Protein AF-A0A1S8XPX6-F1 (afdb_monomer)

Structure (mmCIF, N/CA/C/O backbone):
data_AF-A0A1S8XPX6-F1
#
_entry.id   AF-A0A1S8XPX6-F1
#
loop_
_atom_site.group_PDB
_atom_site.id
_atom_site.type_symbol
_atom_site.label_atom_id
_atom_site.label_alt_id
_atom_site.label_comp_id
_atom_site.label_asym_id
_atom_site.label_entity_id
_atom_site.label_seq_id
_atom_site.pdbx_PDB_ins_code
_atom_site.Cartn_x
_atom_site.Cartn_y
_atom_site.Cartn_z
_atom_site.occupancy
_atom_site.B_iso_or_equiv
_atom_site.auth_seq_id
_atom_site.auth_comp_id
_atom_site.auth_asym_id
_atom_site.auth_atom_id
_atom_site.pdbx_PDB_model_num
ATOM 1 N N . PRO A 1 1 ? 5.912 -12.868 -14.479 1.00 50.88 1 PRO A N 1
ATOM 2 C CA . PRO A 1 1 ? 5.617 -13.773 -15.616 1.00 50.88 1 PRO A CA 1
ATOM 3 C C . PRO A 1 1 ? 5.781 -12.995 -16.921 1.00 50.88 1 PRO A C 1
ATOM 5 O O . PRO A 1 1 ? 5.634 -11.776 -16.862 1.00 50.88 1 PRO A O 1
ATOM 8 N N . PRO A 1 2 ? 6.122 -13.641 -18.044 1.00 55.56 2 PRO A N 1
ATOM 9 C CA . PRO A 1 2 ? 6.268 -12.951 -19.326 1.00 55.56 2 PRO A CA 1
ATOM 10 C C . PRO A 1 2 ? 4.969 -12.281 -19.822 1.00 55.56 2 PRO A C 1
ATOM 12 O O . PRO A 1 2 ? 5.0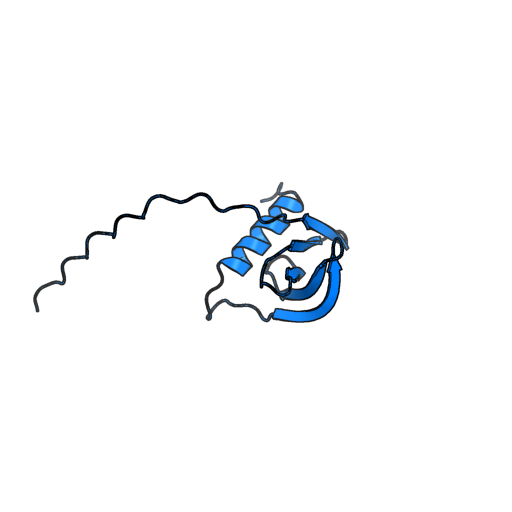78 -11.340 -20.596 1.00 55.56 2 PRO A O 1
ATOM 15 N N . ASP A 1 3 ? 3.803 -12.657 -19.271 1.00 66.44 3 ASP A N 1
ATOM 16 C CA . ASP A 1 3 ? 2.480 -12.117 -19.642 1.00 66.44 3 ASP A CA 1
ATOM 17 C C . ASP A 1 3 ? 1.711 -11.452 -18.481 1.00 66.44 3 ASP A C 1
ATOM 19 O O . ASP A 1 3 ? 0.500 -11.281 -18.564 1.00 66.44 3 ASP A O 1
ATOM 23 N N . ALA A 1 4 ? 2.373 -11.128 -17.364 1.00 75.50 4 ALA A N 1
ATOM 24 C CA . ALA A 1 4 ? 1.674 -10.483 -16.247 1.00 75.50 4 ALA A CA 1
ATOM 25 C C . ALA A 1 4 ? 1.320 -9.039 -16.602 1.00 75.50 4 ALA A C 1
ATOM 27 O O . ALA A 1 4 ? 2.206 -8.272 -16.995 1.00 75.50 4 ALA A O 1
ATOM 28 N N . ASP A 1 5 ? 0.048 -8.684 -16.434 1.00 88.25 5 ASP A N 1
ATOM 29 C CA . ASP A 1 5 ? -0.401 -7.314 -16.624 1.00 88.25 5 ASP A CA 1
ATOM 30 C C . ASP A 1 5 ? 0.088 -6.395 -15.487 1.00 88.25 5 ASP A C 1
ATOM 32 O O . ASP A 1 5 ? 0.678 -6.819 -14.486 1.00 88.25 5 ASP A O 1
ATOM 36 N N . ASP A 1 6 ? -0.112 -5.092 -15.660 1.00 90.19 6 ASP A N 1
ATOM 37 C CA . ASP A 1 6 ? 0.365 -4.095 -14.705 1.00 90.19 6 ASP A CA 1
ATOM 38 C C . ASP A 1 6 ?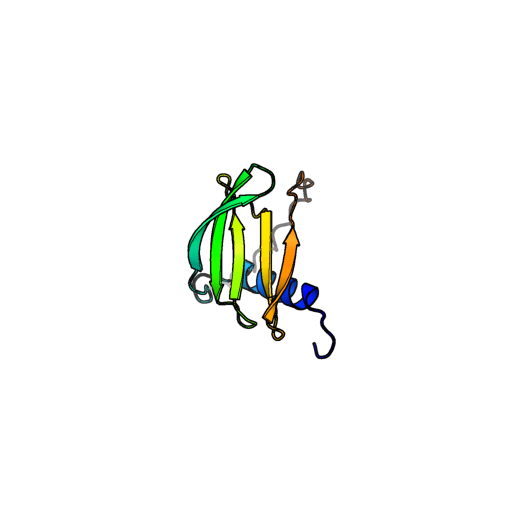 -0.301 -4.226 -13.316 1.00 90.19 6 ASP A C 1
ATOM 40 O O . ASP A 1 6 ? 0.309 -3.862 -12.304 1.00 90.19 6 ASP A O 1
ATOM 44 N N . VAL A 1 7 ? -1.518 -4.782 -13.236 1.00 91.38 7 VAL A N 1
ATOM 45 C CA . VAL A 1 7 ? -2.226 -5.021 -11.968 1.00 91.38 7 VAL A CA 1
ATOM 46 C C . VAL A 1 7 ? -1.637 -6.231 -11.248 1.00 91.38 7 VAL A C 1
ATOM 48 O O . VAL A 1 7 ? -1.389 -6.155 -10.043 1.00 91.38 7 VAL A O 1
ATOM 51 N N . ASP A 1 8 ? -1.324 -7.309 -11.966 1.00 91.56 8 ASP A N 1
ATOM 52 C CA . ASP A 1 8 ? -0.608 -8.463 -11.417 1.00 91.56 8 ASP A CA 1
ATOM 53 C C . ASP A 1 8 ? 0.745 -8.047 -10.833 1.00 91.56 8 ASP A C 1
ATOM 55 O O . ASP A 1 8 ? 1.130 -8.461 -9.735 1.00 91.56 8 ASP A O 1
ATOM 59 N N . LEU A 1 9 ? 1.476 -7.185 -11.546 1.00 91.31 9 LEU A N 1
ATOM 60 C CA . LEU A 1 9 ? 2.749 -6.649 -11.069 1.00 91.31 9 LEU A CA 1
ATOM 61 C C . LEU A 1 9 ? 2.575 -5.802 -9.804 1.00 91.31 9 LEU A C 1
ATOM 63 O O . LEU A 1 9 ? 3.378 -5.939 -8.874 1.00 91.31 9 LEU A O 1
ATOM 67 N N . LEU A 1 10 ? 1.528 -4.973 -9.745 1.00 94.00 10 LEU A N 1
ATOM 68 C CA . LEU A 1 10 ? 1.169 -4.209 -8.550 1.00 94.00 10 LEU A CA 1
ATOM 69 C C . LEU A 1 10 ? 0.867 -5.131 -7.366 1.00 94.00 10 LEU A C 1
ATOM 71 O O . LEU A 1 10 ? 1.400 -4.911 -6.277 1.00 94.00 10 LEU A O 1
ATOM 75 N N . LEU A 1 11 ? 0.061 -6.174 -7.569 1.00 93.56 11 LEU A N 1
ATOM 76 C CA . LEU A 1 11 ? -0.325 -7.110 -6.513 1.00 93.56 11 LEU A CA 1
ATOM 77 C C . LEU A 1 11 ? 0.880 -7.877 -5.973 1.00 93.56 11 LEU A C 1
ATOM 79 O O . LEU A 1 11 ? 1.073 -7.939 -4.760 1.00 93.56 11 LEU A O 1
ATOM 83 N N . VAL A 1 12 ? 1.731 -8.405 -6.854 1.00 92.50 12 VAL A N 1
ATOM 84 C CA . VAL A 1 12 ? 2.955 -9.111 -6.447 1.00 92.50 12 VAL A CA 1
ATOM 85 C C . VAL A 1 12 ? 3.876 -8.189 -5.648 1.00 92.50 12 VAL A C 1
ATOM 87 O O . VAL A 1 12 ? 4.372 -8.587 -4.594 1.00 92.50 12 VAL A O 1
ATOM 90 N N . ALA A 1 13 ? 4.082 -6.950 -6.107 1.00 92.50 13 ALA A N 1
ATOM 91 C CA . ALA A 1 13 ? 4.910 -5.981 -5.394 1.00 92.50 13 ALA A CA 1
ATOM 92 C C . ALA A 1 13 ? 4.336 -5.652 -4.006 1.00 92.50 13 ALA A C 1
ATOM 94 O O . ALA A 1 13 ? 5.067 -5.682 -3.015 1.00 92.50 13 ALA A O 1
ATOM 95 N N . ALA A 1 14 ? 3.029 -5.393 -3.920 1.00 93.19 14 ALA A N 1
ATOM 96 C CA . ALA A 1 14 ? 2.359 -5.068 -2.666 1.00 93.19 14 ALA A CA 1
ATOM 97 C C . ALA A 1 14 ? 2.403 -6.229 -1.661 1.00 93.19 14 ALA A C 1
ATOM 99 O O . ALA A 1 14 ? 2.709 -6.017 -0.487 1.00 93.19 14 ALA A O 1
ATOM 100 N N . LEU A 1 15 ? 2.158 -7.460 -2.117 1.00 93.44 15 LEU A N 1
ATOM 101 C CA . LEU A 1 15 ? 2.216 -8.651 -1.268 1.00 93.44 15 LEU A CA 1
ATOM 102 C C . LEU A 1 15 ? 3.637 -8.931 -0.770 1.00 93.44 15 LEU A C 1
ATOM 104 O O . LEU A 1 15 ? 3.807 -9.273 0.397 1.00 93.44 15 LEU A O 1
ATOM 108 N N . HIS A 1 16 ? 4.663 -8.737 -1.604 1.00 90.44 16 HIS A N 1
ATOM 109 C CA . HIS A 1 16 ? 6.058 -8.857 -1.168 1.00 90.44 16 HIS A CA 1
ATOM 110 C C . HIS A 1 16 ? 6.422 -7.822 -0.098 1.00 90.44 16 HIS A C 1
ATOM 112 O O . HIS A 1 16 ? 7.047 -8.177 0.899 1.00 90.44 16 HIS A O 1
ATOM 118 N N . VAL A 1 17 ? 6.004 -6.563 -0.271 1.00 90.69 17 VAL A N 1
ATOM 119 C CA . VAL A 1 17 ? 6.209 -5.517 0.743 1.00 90.69 17 VAL A CA 1
ATOM 120 C C . VAL A 1 17 ? 5.487 -5.874 2.046 1.00 90.69 17 VAL A C 1
ATOM 122 O O . VAL A 1 17 ? 6.083 -5.777 3.115 1.00 90.69 17 VAL A O 1
ATOM 125 N N . GLY A 1 18 ? 4.237 -6.343 1.974 1.00 88.50 18 GLY A N 1
ATOM 126 C CA . GLY A 1 18 ? 3.452 -6.733 3.151 1.00 88.50 18 GLY A CA 1
ATOM 127 C C . GLY A 1 18 ? 3.956 -7.990 3.870 1.00 88.50 18 GLY A C 1
ATOM 128 O O . GLY A 1 18 ? 3.744 -8.132 5.071 1.00 88.50 18 GLY A O 1
ATOM 129 N N . ALA A 1 19 ? 4.642 -8.890 3.161 1.00 90.06 19 ALA A N 1
ATOM 130 C CA . ALA A 1 19 ? 5.242 -10.099 3.728 1.00 90.06 19 ALA A CA 1
ATOM 131 C C . ALA A 1 19 ? 6.661 -9.877 4.285 1.00 90.06 19 ALA A C 1
ATOM 133 O O . ALA A 1 19 ? 7.267 -10.812 4.817 1.00 90.06 19 ALA A O 1
ATOM 134 N N . ALA A 1 20 ? 7.218 -8.670 4.149 1.00 85.81 20 ALA A N 1
ATOM 135 C CA . ALA A 1 20 ? 8.576 -8.386 4.575 1.00 85.81 20 ALA A CA 1
ATOM 136 C C . ALA A 1 20 ? 8.730 -8.518 6.101 1.00 85.81 20 ALA A C 1
ATOM 138 O O . ALA A 1 20 ? 7.987 -7.945 6.891 1.00 85.81 20 ALA A O 1
ATOM 139 N N . THR A 1 21 ? 9.761 -9.250 6.515 1.00 85.00 21 THR A N 1
ATOM 140 C CA . THR A 1 21 ? 10.255 -9.266 7.900 1.00 85.00 21 THR A CA 1
ATOM 141 C C . THR A 1 21 ? 11.214 -8.102 8.146 1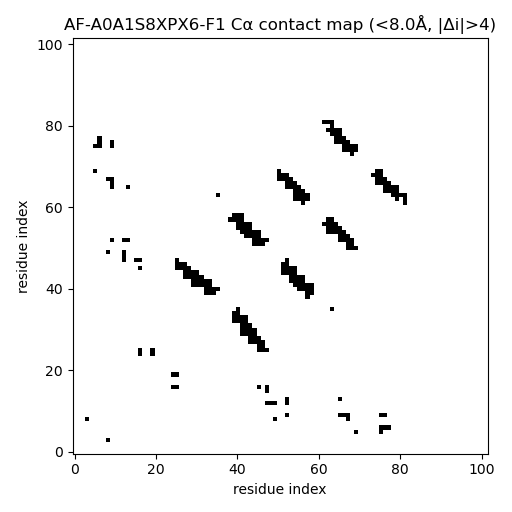.00 85.00 21 THR A C 1
ATOM 143 O O . THR A 1 21 ? 11.706 -7.505 7.191 1.00 85.00 21 THR A O 1
ATO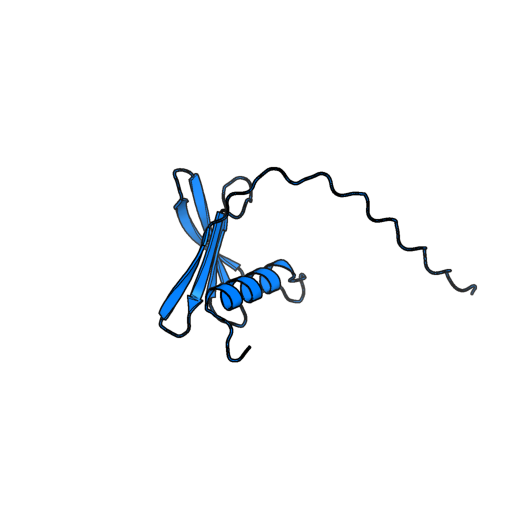M 146 N N . GLU A 1 22 ? 11.592 -7.844 9.401 1.00 81.62 22 GLU A N 1
ATOM 147 C CA . GLU A 1 22 ? 12.593 -6.820 9.761 1.00 81.62 22 GLU A CA 1
ATOM 148 C C . GLU A 1 22 ? 13.900 -6.920 8.954 1.00 81.62 22 GLU A C 1
ATOM 150 O O . GLU A 1 22 ? 14.500 -5.906 8.615 1.00 81.62 22 GLU A O 1
ATOM 155 N N . ARG A 1 23 ? 14.332 -8.137 8.592 1.00 80.81 23 ARG A N 1
ATOM 156 C CA . ARG A 1 23 ? 15.579 -8.368 7.834 1.00 80.81 23 ARG A CA 1
ATOM 157 C C . ARG A 1 23 ? 15.462 -8.033 6.349 1.00 80.81 23 ARG A C 1
ATOM 159 O O . ARG A 1 23 ? 16.471 -7.853 5.679 1.00 80.81 23 ARG A O 1
ATOM 166 N N . THR A 1 24 ? 14.241 -8.028 5.831 1.00 82.06 24 THR A N 1
ATOM 167 C CA . THR A 1 24 ? 13.923 -7.858 4.405 1.00 82.06 24 THR A CA 1
ATOM 168 C C . THR A 1 24 ? 13.157 -6.569 4.136 1.00 82.06 24 THR A C 1
ATOM 170 O O . THR A 1 24 ? 12.876 -6.258 2.980 1.00 82.06 24 THR A O 1
ATOM 173 N N . ALA A 1 25 ? 12.791 -5.846 5.196 1.00 82.69 25 ALA A N 1
ATOM 174 C CA . ALA A 1 25 ? 12.060 -4.602 5.115 1.00 82.69 25 ALA A CA 1
ATOM 175 C C . ALA A 1 25 ? 12.877 -3.599 4.304 1.00 82.69 25 ALA A C 1
ATOM 177 O O . ALA A 1 25 ? 14.049 -3.331 4.581 1.00 82.69 25 ALA A O 1
ATOM 178 N N . ARG A 1 26 ? 12.244 -3.073 3.262 1.00 83.81 26 ARG A N 1
ATOM 179 C CA . ARG A 1 26 ? 12.811 -2.003 2.454 1.00 83.81 26 ARG A CA 1
ATOM 180 C C . ARG A 1 26 ? 12.482 -0.663 3.113 1.00 83.81 26 ARG A C 1
ATOM 182 O O . ARG A 1 26 ? 11.456 -0.567 3.791 1.00 83.81 26 ARG A O 1
ATOM 189 N N . PRO A 1 27 ? 13.335 0.360 2.945 1.00 86.62 27 PRO A N 1
ATOM 190 C CA . PRO A 1 27 ? 13.039 1.694 3.442 1.00 86.62 27 PRO A CA 1
ATOM 191 C C . PRO A 1 27 ? 11.674 2.175 2.945 1.00 86.62 27 PRO A C 1
ATOM 193 O O . PRO A 1 27 ? 11.316 1.979 1.783 1.00 86.62 27 PRO A O 1
ATOM 196 N N . ALA A 1 28 ? 10.931 2.814 3.842 1.00 91.94 28 ALA A N 1
ATOM 197 C CA . ALA A 1 28 ? 9.665 3.456 3.542 1.00 91.94 28 ALA A CA 1
ATOM 198 C C . ALA A 1 28 ? 9.770 4.936 3.911 1.00 91.94 28 ALA A C 1
ATOM 200 O O . ALA A 1 28 ? 10.204 5.275 5.013 1.00 91.94 28 ALA A O 1
ATOM 201 N N . THR A 1 29 ? 9.371 5.818 2.998 1.00 95.38 29 THR A N 1
ATOM 202 C CA . THR A 1 29 ? 9.455 7.268 3.187 1.00 95.38 29 THR A CA 1
ATOM 203 C C . THR A 1 29 ? 8.080 7.889 3.038 1.00 95.38 29 THR A C 1
ATOM 205 O O . THR A 1 29 ? 7.416 7.729 2.016 1.00 95.38 29 THR A O 1
ATOM 208 N N . ARG A 1 30 ? 7.643 8.647 4.045 1.00 96.75 30 ARG A N 1
ATOM 209 C CA . ARG A 1 30 ? 6.449 9.487 3.917 1.00 96.75 30 ARG A CA 1
ATOM 210 C C . ARG A 1 30 ? 6.766 10.659 2.991 1.00 96.75 30 ARG A C 1
ATOM 212 O O . ARG A 1 30 ? 7.587 11.503 3.333 1.00 96.75 30 ARG A O 1
ATOM 219 N N . ILE A 1 31 ? 6.081 10.735 1.854 1.00 96.62 31 ILE A N 1
ATOM 220 C CA . ILE A 1 31 ? 6.290 11.793 0.859 1.00 96.62 31 ILE A CA 1
ATOM 221 C C . ILE A 1 31 ? 5.461 13.029 1.189 1.00 96.62 31 ILE A C 1
ATOM 223 O O . ILE A 1 31 ? 5.969 14.147 1.166 1.00 96.62 31 ILE A O 1
ATOM 227 N N . ARG A 1 32 ? 4.164 12.847 1.459 1.00 98.06 32 ARG A N 1
ATOM 228 C CA . ARG A 1 32 ? 3.225 13.959 1.665 1.00 98.06 32 ARG A CA 1
ATOM 229 C C . ARG A 1 32 ? 1.944 13.514 2.359 1.00 98.06 32 ARG A C 1
ATOM 231 O O . ARG A 1 32 ? 1.633 12.327 2.391 1.00 98.06 32 ARG A O 1
ATOM 238 N N . GLY A 1 33 ? 1.187 14.495 2.846 1.00 98.19 33 GLY A N 1
ATOM 239 C CA . GLY A 1 33 ? -0.239 14.321 3.121 1.00 98.19 33 GLY A CA 1
ATOM 240 C C . GLY A 1 33 ? -1.071 14.486 1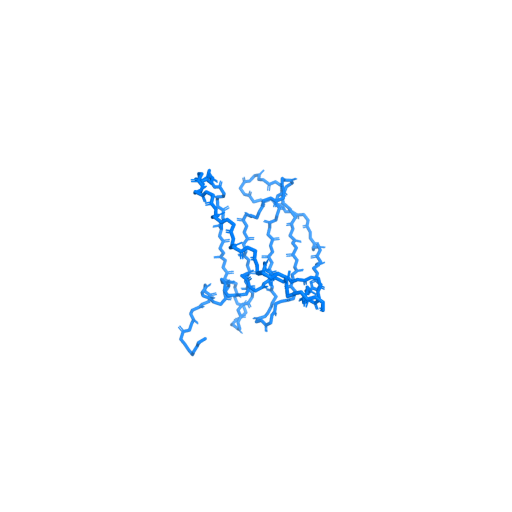.844 1.00 98.19 33 GLY A C 1
ATOM 241 O O . GLY A 1 33 ? -0.648 15.156 0.896 1.00 98.19 33 GLY A O 1
ATOM 242 N N . ASP A 1 34 ? -2.248 13.871 1.823 1.00 97.75 34 ASP A N 1
ATOM 243 C CA . ASP A 1 34 ? -3.186 13.896 0.702 1.00 97.75 34 ASP A CA 1
ATOM 244 C C . ASP A 1 34 ? -4.651 13.788 1.166 1.00 97.75 34 ASP A C 1
ATOM 246 O O . ASP A 1 34 ? -4.938 13.554 2.347 1.00 97.75 34 ASP A O 1
ATOM 250 N N . ARG A 1 35 ? -5.592 13.942 0.226 1.00 97.31 35 ARG A N 1
ATOM 251 C CA . ARG A 1 35 ? -7.014 13.630 0.427 1.00 97.31 35 ARG A CA 1
ATOM 252 C C . ARG A 1 35 ? -7.501 12.639 -0.626 1.00 97.31 35 ARG A C 1
ATOM 254 O O . ARG A 1 35 ? -7.407 12.909 -1.816 1.00 97.31 35 ARG A O 1
ATOM 261 N N . LEU A 1 36 ? -8.094 11.532 -0.182 1.00 95.62 36 LEU A N 1
ATOM 262 C CA . LEU A 1 36 ? -8.696 10.512 -1.042 1.00 95.62 36 LEU A CA 1
ATOM 263 C C . LEU A 1 36 ? -10.159 10.301 -0.641 1.00 95.62 36 LEU A C 1
ATOM 265 O O . LEU A 1 36 ? -10.419 9.867 0.478 1.00 95.62 36 LEU A O 1
ATOM 269 N N . ALA A 1 37 ? -11.105 10.620 -1.533 1.00 90.88 37 ALA A N 1
ATOM 270 C CA . ALA A 1 37 ? -12.549 10.571 -1.250 1.00 90.88 37 ALA A CA 1
ATOM 271 C C . ALA A 1 37 ? -12.905 11.234 0.102 1.00 90.88 37 ALA A C 1
ATOM 273 O O . ALA A 1 37 ? -13.473 10.611 0.996 1.00 90.88 37 ALA A O 1
ATOM 274 N N . ASP A 1 38 ? -12.449 12.480 0.280 1.00 92.81 38 ASP A N 1
ATOM 275 C CA . ASP A 1 38 ? -12.565 13.290 1.505 1.00 92.81 38 ASP A CA 1
ATOM 276 C C . ASP A 1 38 ? -11.884 12.761 2.773 1.00 92.81 38 ASP A C 1
ATOM 278 O O . ASP A 1 38 ? -11.934 13.396 3.833 1.00 92.81 38 ASP A O 1
ATOM 282 N N . ARG A 1 39 ? -11.149 11.655 2.668 1.00 94.94 39 ARG A N 1
ATOM 283 C CA . ARG A 1 39 ? -10.342 11.112 3.755 1.00 94.94 39 ARG A CA 1
ATOM 284 C C . ARG A 1 39 ? -8.926 11.672 3.706 1.00 94.94 39 ARG A C 1
ATOM 286 O O . ARG A 1 39 ? -8.254 11.574 2.686 1.00 94.94 39 ARG A O 1
ATOM 293 N N . ALA A 1 40 ? -8.457 12.212 4.829 1.00 97.94 40 ALA A N 1
ATOM 294 C CA . ALA A 1 40 ? -7.049 12.559 4.997 1.00 97.94 40 ALA A CA 1
ATOM 295 C C . ALA A 1 40 ? -6.197 11.284 5.060 1.00 97.94 40 ALA A C 1
ATOM 297 O O . ALA A 1 40 ? -6.503 10.374 5.839 1.00 97.94 40 ALA A O 1
ATOM 298 N N . VAL A 1 41 ? -5.141 11.239 4.256 1.00 98.44 41 VAL A N 1
ATOM 299 C CA . VAL A 1 41 ? -4.227 10.099 4.139 1.00 98.44 41 VAL A CA 1
ATOM 300 C C . VAL A 1 41 ? -2.789 10.589 4.023 1.00 98.44 41 VAL A C 1
ATOM 302 O O . VAL A 1 41 ? -2.541 11.707 3.575 1.00 98.44 41 VAL A O 1
ATOM 305 N N . ASP A 1 42 ? -1.849 9.741 4.408 1.00 98.38 42 ASP A N 1
ATOM 306 C CA . ASP A 1 42 ? -0.434 9.925 4.133 1.00 98.38 42 ASP A CA 1
ATOM 307 C C . ASP A 1 42 ? -0.016 9.041 2.965 1.00 98.38 42 ASP A C 1
ATOM 309 O O . ASP A 1 42 ? -0.410 7.877 2.875 1.00 98.38 42 ASP A O 1
ATOM 313 N N . VAL A 1 43 ? 0.794 9.610 2.075 1.00 98.19 43 VAL A N 1
ATOM 314 C CA . VAL A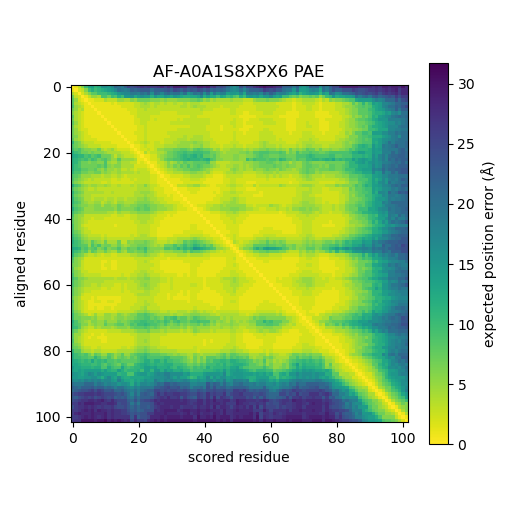 1 43 ? 1.393 8.895 0.951 1.00 98.19 43 VAL A CA 1
ATOM 315 C C . VAL A 1 43 ? 2.783 8.451 1.362 1.00 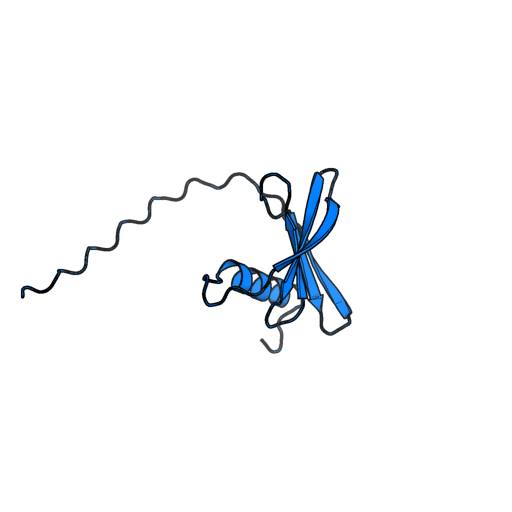98.19 43 VAL A C 1
ATOM 317 O O . VAL A 1 43 ? 3.666 9.279 1.609 1.00 98.19 43 VAL A O 1
ATOM 320 N N . ILE A 1 44 ? 2.963 7.141 1.435 1.00 97.19 44 ILE A N 1
ATOM 321 C CA . ILE A 1 44 ? 4.225 6.494 1.769 1.00 97.19 44 ILE A CA 1
ATOM 322 C C . ILE A 1 44 ? 4.758 5.823 0.515 1.00 97.19 44 ILE A C 1
ATOM 324 O O . ILE A 1 44 ? 4.020 5.139 -0.185 1.00 97.19 44 ILE A O 1
ATOM 328 N N . GLU A 1 45 ? 6.033 6.024 0.238 1.00 96.25 45 GLU A N 1
ATOM 329 C CA . GLU A 1 45 ? 6.745 5.370 -0.846 1.00 96.25 45 GLU A CA 1
ATOM 330 C C . GLU A 1 45 ? 7.659 4.287 -0.287 1.00 96.25 45 GLU A C 1
ATOM 332 O O . GLU A 1 45 ? 8.334 4.499 0.720 1.00 96.25 45 GLU A O 1
ATOM 337 N N . VAL A 1 46 ? 7.638 3.122 -0.926 1.00 94.00 46 VAL A N 1
ATOM 338 C CA . VAL A 1 46 ? 8.431 1.951 -0.565 1.00 94.00 46 VAL A CA 1
ATOM 339 C C . VAL A 1 46 ? 9.166 1.472 -1.807 1.00 94.00 46 VAL A C 1
ATOM 341 O O . VAL A 1 46 ? 8.560 1.278 -2.868 1.00 94.00 46 VAL A O 1
ATOM 344 N N . ASP A 1 47 ? 10.467 1.241 -1.663 1.00 88.81 47 ASP A N 1
ATOM 345 C CA . ASP A 1 47 ? 11.263 0.612 -2.711 1.00 88.81 47 ASP A CA 1
ATOM 346 C C . ASP A 1 47 ? 10.854 -0.858 -2.849 1.00 88.81 47 ASP A C 1
ATOM 348 O O . ASP A 1 47 ? 11.172 -1.689 -1.996 1.00 88.81 47 ASP A O 1
ATOM 352 N N . ALA A 1 48 ? 10.147 -1.197 -3.927 1.00 82.94 48 ALA A N 1
ATOM 353 C CA . ALA A 1 48 ? 9.827 -2.574 -4.274 1.00 82.94 48 ALA A CA 1
ATOM 354 C C . ALA A 1 48 ? 10.802 -3.094 -5.342 1.00 82.94 48 ALA A C 1
ATOM 356 O O . ALA A 1 48 ? 11.339 -2.349 -6.159 1.00 82.94 48 ALA A O 1
ATOM 357 N N . GLU A 1 49 ? 11.012 -4.41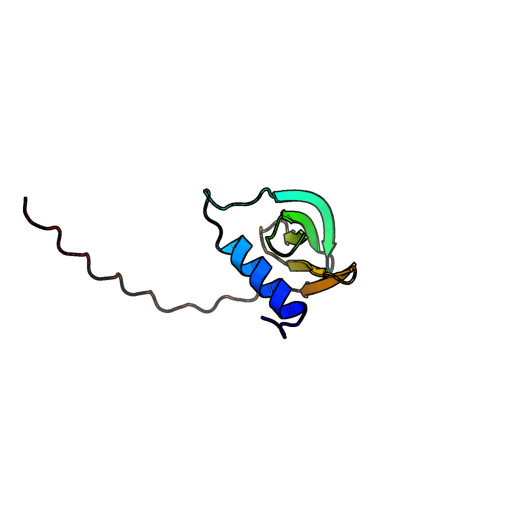2 -5.393 1.00 77.12 49 GLU A N 1
ATOM 358 C CA . GLU A 1 49 ? 11.932 -5.031 -6.367 1.00 77.12 49 GLU A CA 1
ATOM 359 C C . GLU A 1 49 ? 11.571 -4.723 -7.830 1.00 77.12 49 GLU A C 1
ATOM 361 O O . GLU A 1 49 ? 12.420 -4.790 -8.717 1.00 77.12 49 GLU A O 1
ATOM 366 N N . ARG A 1 50 ? 10.300 -4.396 -8.090 1.00 74.56 50 ARG A N 1
ATOM 367 C CA . ARG A 1 50 ? 9.752 -4.125 -9.426 1.00 74.56 50 ARG A CA 1
ATOM 368 C C . ARG A 1 50 ? 9.438 -2.649 -9.671 1.00 74.56 50 ARG A C 1
ATOM 370 O O . ARG A 1 50 ? 8.726 -2.345 -10.623 1.00 74.56 50 ARG A O 1
ATOM 377 N N . GLY A 1 51 ? 9.981 -1.753 -8.851 1.00 80.88 51 GLY A N 1
ATOM 378 C CA . GLY A 1 51 ? 9.812 -0.311 -8.982 1.00 80.88 51 GLY A CA 1
ATOM 379 C C . GLY A 1 51 ? 9.337 0.338 -7.691 1.00 80.88 51 GLY A C 1
ATOM 380 O O . GLY A 1 51 ? 9.403 -0.231 -6.608 1.00 80.88 51 GLY A O 1
ATOM 381 N N . THR A 1 52 ? 8.848 1.559 -7.816 1.00 90.50 52 THR A N 1
ATOM 382 C CA . THR A 1 52 ? 8.429 2.366 -6.676 1.00 90.50 52 THR A CA 1
ATOM 383 C C . THR A 1 52 ? 6.954 2.120 -6.375 1.00 90.50 52 THR A C 1
ATOM 385 O O . THR A 1 52 ? 6.099 2.424 -7.214 1.00 90.50 52 THR A O 1
ATOM 388 N N . LEU A 1 53 ? 6.663 1.569 -5.192 1.00 95.00 53 LEU A N 1
ATOM 389 C CA . LEU A 1 53 ? 5.302 1.352 -4.702 1.00 95.00 53 LEU A CA 1
ATOM 390 C C . LEU A 1 53 ? 4.889 2.524 -3.811 1.00 95.00 53 LEU A C 1
ATOM 392 O O . LEU A 1 53 ? 5.626 2.912 -2.907 1.00 95.00 53 LEU A O 1
ATOM 396 N N . ARG A 1 54 ? 3.692 3.063 -4.031 1.00 97.06 54 ARG A N 1
ATOM 397 C CA . ARG A 1 54 ? 3.084 4.078 -3.173 1.00 97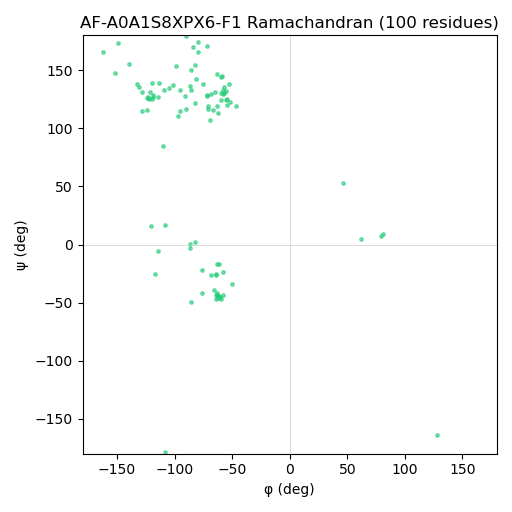.06 54 ARG A CA 1
ATOM 398 C C . ARG A 1 54 ? 1.854 3.537 -2.474 1.00 97.06 54 ARG A C 1
ATOM 400 O O . ARG A 1 54 ? 1.028 2.860 -3.081 1.00 97.06 54 ARG A O 1
ATOM 407 N N . CYS A 1 55 ? 1.728 3.893 -1.206 1.00 96.88 55 CYS A N 1
ATOM 408 C CA . CYS A 1 55 ? 0.664 3.478 -0.312 1.00 96.88 55 CYS A CA 1
ATOM 409 C C . CYS A 1 55 ? -0.029 4.722 0.249 1.00 96.88 55 CYS A C 1
ATOM 411 O O . CYS A 1 55 ? 0.633 5.575 0.840 1.00 96.88 55 CYS A O 1
ATOM 413 N N . TRP A 1 56 ? -1.353 4.804 0.117 1.00 98.12 56 TRP A N 1
ATOM 414 C CA . TRP A 1 56 ? -2.167 5.817 0.792 1.00 98.12 56 TRP A CA 1
ATOM 415 C C . TRP A 1 56 ? -2.747 5.187 2.047 1.00 98.12 56 TRP A C 1
ATOM 417 O O . TRP A 1 56 ? -3.605 4.303 1.960 1.00 98.12 56 TRP A O 1
ATOM 427 N N . ILE A 1 57 ? -2.275 5.634 3.206 1.00 97.00 57 ILE A N 1
ATOM 428 C CA . ILE A 1 57 ? -2.677 5.106 4.509 1.00 97.00 57 ILE A CA 1
ATOM 429 C C . ILE A 1 57 ? -3.417 6.200 5.265 1.00 97.00 57 ILE A C 1
ATOM 431 O O . ILE A 1 57 ? -2.940 7.327 5.385 1.00 97.00 57 ILE A O 1
ATOM 435 N N . ASP A 1 58 ? -4.616 5.891 5.743 1.00 96.69 58 ASP A N 1
ATOM 436 C CA . ASP A 1 58 ? -5.383 6.844 6.534 1.00 96.69 58 ASP A CA 1
ATOM 437 C C . ASP A 1 58 ? -4.923 6.909 7.995 1.00 96.69 58 ASP A C 1
ATOM 439 O O . ASP A 1 58 ? -4.105 6.123 8.466 1.00 96.69 58 ASP A O 1
ATOM 443 N N . ARG A 1 59 ? -5.500 7.848 8.751 1.00 94.62 59 ARG A N 1
ATOM 444 C CA . ARG A 1 59 ? -5.168 8.039 10.172 1.00 94.62 59 ARG A CA 1
ATOM 445 C C . ARG A 1 59 ? -5.512 6.852 11.076 1.00 94.62 59 ARG A C 1
ATOM 447 O O . ARG A 1 59 ? -5.022 6.807 12.197 1.00 94.62 59 ARG A O 1
ATOM 454 N N . SER A 1 60 ? -6.355 5.925 10.622 1.00 93.56 60 SER A N 1
ATOM 455 C CA . SER A 1 60 ? -6.631 4.673 11.336 1.00 93.56 60 SER A CA 1
ATOM 456 C C . SER A 1 60 ? -5.631 3.562 11.001 1.00 93.56 60 SER A C 1
ATOM 458 O O . SER A 1 60 ? -5.752 2.460 11.523 1.00 93.56 60 SER A O 1
ATOM 460 N N . GLY A 1 61 ? -4.643 3.841 10.145 1.00 92.94 61 GLY A N 1
ATOM 461 C CA . GLY A 1 61 ? -3.662 2.865 9.680 1.00 92.94 61 GLY A CA 1
ATOM 462 C C . GLY A 1 61 ? -4.178 1.978 8.547 1.00 92.94 61 GLY A C 1
ATOM 463 O O . GLY A 1 61 ? -3.507 1.019 8.176 1.00 92.94 61 GLY A O 1
ATOM 464 N N . LEU A 1 62 ? -5.352 2.275 7.978 1.00 93.94 62 LEU A N 1
ATOM 465 C CA . LEU A 1 62 ? -5.923 1.471 6.903 1.00 93.94 62 LEU A CA 1
ATOM 466 C C . LEU A 1 62 ? -5.389 1.918 5.545 1.00 93.94 62 LEU A C 1
ATOM 468 O O . LEU A 1 62 ? -5.415 3.102 5.202 1.00 93.94 62 LEU A O 1
ATOM 472 N N . LEU A 1 63 ? -4.975 0.937 4.746 1.00 95.38 63 LEU A N 1
ATOM 473 C CA . LEU A 1 63 ? -4.580 1.125 3.357 1.00 95.38 63 LEU A CA 1
ATOM 474 C C . LEU A 1 63 ? -5.818 1.406 2.491 1.00 95.38 63 LEU A C 1
ATOM 476 O O . LEU A 1 63 ? -6.808 0.673 2.543 1.00 95.38 63 LEU A O 1
ATOM 480 N N . ARG A 1 64 ? -5.766 2.485 1.708 1.00 96.94 64 ARG A N 1
ATOM 481 C CA . ARG A 1 64 ? -6.876 2.960 0.862 1.00 96.94 64 ARG A CA 1
ATOM 482 C C . ARG A 1 64 ? -6.561 2.948 -0.625 1.00 96.94 64 ARG A C 1
ATOM 484 O O . ARG A 1 64 ? -7.483 2.847 -1.425 1.00 96.94 64 ARG A O 1
ATOM 491 N N . ARG A 1 65 ? -5.284 3.041 -0.989 1.00 97.81 65 ARG A N 1
ATOM 492 C CA . ARG A 1 65 ? -4.815 2.939 -2.371 1.00 97.81 65 ARG A CA 1
ATOM 493 C C . ARG A 1 65 ? -3.398 2.394 -2.419 1.00 97.81 65 ARG A C 1
ATOM 495 O O . ARG A 1 65 ? -2.593 2.686 -1.530 1.00 97.81 65 ARG A O 1
ATOM 502 N N . LEU A 1 66 ? -3.116 1.656 -3.483 1.00 97.25 66 LEU A N 1
ATOM 503 C CA . LEU A 1 66 ? -1.781 1.294 -3.933 1.00 97.25 66 LEU A CA 1
ATOM 504 C C . LEU A 1 66 ? -1.557 1.839 -5.340 1.00 97.25 66 LEU A C 1
ATOM 506 O O . LEU A 1 66 ? -2.450 1.741 -6.181 1.00 97.25 66 LEU A O 1
ATOM 510 N N . GLU A 1 67 ? -0.363 2.360 -5.600 1.00 97.19 67 GLU A N 1
ATOM 511 C CA . GLU A 1 67 ? 0.093 2.679 -6.953 1.00 97.19 67 GLU A CA 1
ATOM 512 C C . GLU A 1 67 ? 1.486 2.100 -7.191 1.00 97.19 67 GLU A C 1
ATOM 514 O O . GLU A 1 67 ? 2.373 2.244 -6.351 1.00 97.19 67 GLU A O 1
ATOM 519 N N . LEU A 1 68 ? 1.696 1.475 -8.349 1.00 95.44 68 LEU A N 1
ATOM 520 C CA . LEU A 1 68 ? 3.005 1.004 -8.799 1.00 95.44 68 LEU A CA 1
ATOM 521 C C . LEU A 1 68 ? 3.361 1.716 -10.100 1.00 95.44 68 LEU A C 1
ATOM 523 O O . LEU A 1 68 ? 2.592 1.685 -11.063 1.00 95.44 68 LEU A O 1
ATOM 527 N N . ARG A 1 69 ? 4.546 2.332 -10.148 1.00 90.69 69 ARG A N 1
ATOM 528 C CA . ARG A 1 69 ? 5.055 2.918 -11.391 1.00 90.69 69 ARG A CA 1
ATOM 529 C C . ARG A 1 69 ? 5.460 1.811 -12.366 1.00 90.69 69 ARG A C 1
ATOM 531 O O . ARG A 1 69 ? 6.357 1.023 -12.071 1.00 90.69 69 ARG A O 1
ATOM 538 N N . THR A 1 70 ? 4.814 1.766 -13.527 1.00 83.75 70 THR A N 1
ATOM 539 C CA . THR A 1 70 ? 5.064 0.765 -14.571 1.00 83.75 70 THR A CA 1
ATOM 540 C C . THR A 1 70 ? 6.306 1.131 -15.387 1.00 83.75 70 THR A C 1
ATOM 542 O O . THR A 1 70 ? 6.795 2.267 -15.369 1.00 83.75 70 THR A O 1
ATOM 545 N N . ARG A 1 71 ? 6.813 0.173 -16.170 1.00 79.31 71 ARG A N 1
ATOM 546 C CA . ARG A 1 71 ? 7.960 0.397 -17.070 1.00 79.31 71 ARG A CA 1
ATOM 547 C C . ARG A 1 71 ? 7.670 1.408 -18.181 1.00 79.31 71 ARG A C 1
ATOM 549 O O . ARG A 1 71 ? 8.600 2.035 -18.675 1.00 79.31 71 ARG A O 1
ATOM 556 N N . LEU A 1 72 ? 6.401 1.577 -18.552 1.00 83.50 72 LEU A N 1
ATOM 557 C CA . LEU A 1 72 ? 5.957 2.533 -19.570 1.00 83.50 72 LEU A CA 1
ATOM 558 C C . LEU A 1 72 ? 5.805 3.959 -19.014 1.00 83.50 72 LEU A C 1
ATOM 560 O O . LEU A 1 72 ? 5.407 4.867 -19.737 1.00 83.50 72 LEU A O 1
ATOM 564 N N . GLY A 1 73 ? 6.117 4.171 -17.731 1.00 82.50 73 GLY A N 1
ATOM 565 C CA . GLY A 1 73 ? 6.004 5.471 -17.075 1.00 82.50 73 GLY A CA 1
ATOM 566 C C . GLY A 1 73 ? 4.580 5.838 -16.652 1.00 82.50 73 GLY A C 1
ATOM 567 O O . GLY A 1 73 ? 4.372 6.959 -16.190 1.00 82.50 73 GLY A O 1
ATOM 568 N N . THR A 1 74 ? 3.628 4.910 -16.772 1.00 88.50 74 THR A N 1
ATOM 569 C CA . THR A 1 74 ? 2.265 5.026 -16.236 1.00 88.50 74 THR A CA 1
ATOM 570 C C . THR A 1 74 ? 2.195 4.463 -14.811 1.00 88.50 74 THR A C 1
ATOM 572 O O . THR A 1 74 ? 3.200 4.004 -14.260 1.00 88.50 74 THR A O 1
ATOM 575 N N . TYR A 1 75 ? 1.015 4.513 -14.191 1.00 91.94 75 TYR A N 1
ATOM 576 C CA . TYR A 1 75 ? 0.771 3.916 -12.879 1.00 91.94 75 TYR A CA 1
ATOM 577 C C . TYR A 1 75 ? -0.313 2.849 -12.980 1.00 91.94 75 TYR A C 1
ATOM 579 O O . TYR A 1 75 ? -1.403 3.116 -13.485 1.00 91.94 75 TYR A O 1
ATOM 587 N N . ALA A 1 76 ? -0.015 1.660 -12.462 1.00 94.00 76 ALA A N 1
ATOM 588 C CA . ALA A 1 76 ? -1.047 0.729 -12.037 1.00 94.00 76 ALA A CA 1
ATOM 589 C C . ALA A 1 76 ? -1.622 1.246 -10.719 1.00 94.00 76 ALA A C 1
ATOM 591 O O . ALA A 1 76 ? -0.853 1.673 -9.857 1.00 94.00 76 ALA A O 1
ATOM 592 N N . GLN A 1 77 ? -2.941 1.196 -10.552 1.00 95.94 77 GLN A N 1
ATOM 593 C CA . GLN A 1 77 ? -3.614 1.673 -9.347 1.00 95.94 77 GLN A CA 1
ATOM 594 C C . GLN A 1 77 ? -4.617 0.636 -8.855 1.00 95.94 77 GLN A C 1
ATOM 596 O O . GLN A 1 77 ? -5.379 0.075 -9.640 1.00 95.94 77 GLN A O 1
ATOM 601 N N . LEU A 1 78 ? -4.648 0.435 -7.540 1.00 96.31 78 LEU A N 1
ATOM 602 C CA . LEU A 1 78 ? -5.667 -0.351 -6.860 1.00 96.31 78 LEU A CA 1
ATOM 603 C C . LEU A 1 78 ? -6.252 0.467 -5.712 1.00 96.31 78 LEU A C 1
ATOM 605 O O . LEU A 1 78 ? -5.556 0.776 -4.744 1.00 96.31 78 LEU A O 1
ATOM 609 N N . ASP A 1 79 ? -7.535 0.801 -5.817 1.00 96.56 79 ASP A N 1
ATOM 610 C CA . ASP A 1 79 ? -8.296 1.422 -4.737 1.00 96.56 79 ASP A CA 1
ATOM 611 C C . ASP A 1 79 ? -8.892 0.355 -3.817 1.00 96.56 79 ASP A C 1
ATOM 613 O O . ASP A 1 79 ? -9.433 -0.657 -4.265 1.00 96.56 79 ASP A O 1
ATOM 617 N N . LEU A 1 80 ? -8.795 0.591 -2.512 1.00 94.56 80 LEU A N 1
ATOM 618 C CA . LEU A 1 80 ? -9.213 -0.343 -1.478 1.00 94.56 80 LEU A CA 1
ATOM 619 C C . LEU A 1 80 ? -10.300 0.285 -0.610 1.00 94.56 80 LEU A C 1
ATOM 621 O O . LEU A 1 80 ? -10.118 1.326 0.030 1.00 94.56 80 LEU A O 1
ATOM 625 N N . ALA A 1 81 ? -11.424 -0.420 -0.520 1.00 91.94 81 ALA A N 1
ATOM 626 C CA . ALA A 1 81 ? -12.500 -0.133 0.413 1.00 91.94 81 ALA A CA 1
ATOM 627 C C . ALA A 1 81 ? -12.561 -1.238 1.484 1.00 91.94 81 ALA A C 1
ATOM 629 O O . ALA A 1 81 ? -13.317 -2.195 1.323 1.00 91.94 81 ALA A O 1
ATOM 630 N N . PRO A 1 82 ? -11.756 -1.138 2.567 1.00 85.81 82 PRO A N 1
ATOM 631 C CA . PRO A 1 82 ? -11.849 -2.029 3.716 1.00 85.81 82 PRO A CA 1
ATOM 632 C C . PRO A 1 82 ? -13.296 -2.212 4.183 1.00 85.81 82 PRO A C 1
ATOM 634 O O . PRO A 1 82 ? -13.956 -1.242 4.562 1.00 85.81 82 PRO A O 1
ATOM 637 N N . GLY A 1 83 ? -13.762 -3.457 4.144 1.00 87.19 83 GLY A N 1
ATOM 638 C CA . GLY A 1 83 ? -15.056 -3.882 4.663 1.00 87.19 83 GLY A CA 1
ATOM 639 C C . GLY A 1 83 ? -14.914 -4.713 5.942 1.00 87.19 83 GLY A C 1
ATOM 640 O O . GLY A 1 83 ? -13.799 -4.932 6.422 1.00 87.19 83 GLY A O 1
ATOM 641 N N . PRO A 1 84 ? -16.035 -5.193 6.502 1.00 85.06 84 PRO A N 1
ATOM 642 C CA . PRO A 1 84 ? -16.021 -6.115 7.631 1.00 85.06 84 PRO A CA 1
ATOM 643 C C . PRO A 1 84 ? -15.215 -7.375 7.296 1.00 85.06 84 PRO A C 1
ATOM 645 O O . PRO A 1 84 ? -15.438 -7.997 6.259 1.00 85.06 84 PRO A O 1
ATOM 648 N N . VAL A 1 85 ? -14.296 -7.762 8.181 1.00 81.88 85 VAL A N 1
ATOM 649 C CA . VAL A 1 85 ? -13.571 -9.033 8.062 1.00 81.88 85 VAL A CA 1
ATOM 650 C C . VAL A 1 85 ? -14.466 -10.138 8.633 1.00 81.88 85 VAL A C 1
ATOM 652 O O . VAL A 1 85 ? -14.860 -10.037 9.798 1.00 81.88 85 VAL A O 1
ATOM 655 N N . PRO A 1 86 ? -14.813 -11.181 7.858 1.00 83.50 86 PRO A N 1
ATOM 656 C CA . PRO A 1 86 ? -15.556 -12.319 8.385 1.00 83.50 86 PRO A CA 1
ATOM 657 C C . PRO A 1 86 ? -14.790 -12.983 9.530 1.00 83.50 86 PRO A C 1
ATOM 659 O O . PRO A 1 86 ? -13.563 -13.082 9.488 1.00 83.50 86 PRO A O 1
ATOM 662 N N . ALA A 1 87 ? -15.507 -13.484 10.536 1.00 87.06 87 ALA A N 1
ATOM 663 C CA . ALA A 1 87 ? -14.887 -14.312 11.561 1.00 87.06 87 ALA A CA 1
ATOM 664 C C . ALA A 1 87 ? -14.321 -15.581 10.902 1.00 87.06 87 ALA A C 1
ATOM 666 O O . ALA A 1 87 ? -15.074 -16.409 10.387 1.00 87.06 87 ALA A O 1
ATOM 667 N N . LEU A 1 88 ? -12.994 -15.716 10.888 1.00 84.38 88 LEU A N 1
ATOM 668 C CA . LEU A 1 88 ? -12.327 -16.922 10.404 1.00 84.38 88 LEU A CA 1
ATOM 669 C C . LEU A 1 88 ? -12.324 -17.982 11.516 1.00 84.38 88 LEU A C 1
ATOM 671 O O . LEU A 1 88 ? -12.148 -17.627 12.687 1.00 84.38 88 LEU A O 1
ATOM 675 N N . PRO A 1 89 ? -12.507 -19.274 11.188 1.00 85.81 89 PRO A N 1
ATOM 676 C CA . PRO A 1 89 ? -12.379 -20.334 12.177 1.00 85.81 89 PRO A CA 1
ATOM 677 C C . PRO A 1 89 ? -10.962 -20.317 12.776 1.00 85.81 89 PRO A C 1
ATOM 679 O O . PRO A 1 89 ? -9.998 -20.024 12.061 1.00 85.81 89 PRO A O 1
ATOM 682 N N . PRO A 1 90 ? -10.806 -20.623 14.075 1.00 82.62 90 PRO A N 1
ATOM 683 C CA . PRO A 1 90 ? -9.491 -20.662 14.696 1.00 82.62 90 PRO A CA 1
ATOM 684 C C . PRO A 1 90 ? -8.616 -21.703 13.991 1.00 82.62 90 PRO A C 1
ATOM 686 O O . PRO A 1 90 ? -9.021 -22.853 13.815 1.00 82.62 90 PRO A O 1
ATOM 689 N N . VAL A 1 91 ? -7.400 -21.311 13.607 1.00 80.88 91 VAL A N 1
ATOM 690 C CA . VAL A 1 91 ? -6.384 -22.269 13.161 1.00 80.88 91 VAL A CA 1
ATOM 691 C C . VAL A 1 91 ? -6.044 -23.183 14.335 1.00 80.88 91 VAL A C 1
ATOM 693 O O . VAL A 1 91 ? -5.613 -22.714 15.390 1.00 80.88 91 VAL A O 1
ATOM 696 N N . SER A 1 92 ? -6.279 -24.490 14.183 1.00 80.00 92 SER A N 1
ATOM 697 C CA . SER A 1 92 ? -5.903 -25.460 15.210 1.00 80.00 92 SER A CA 1
ATOM 698 C C . SER A 1 92 ? -4.394 -25.365 15.459 1.00 80.00 92 SER A C 1
ATOM 700 O O . SER A 1 92 ? -3.628 -25.327 14.491 1.00 80.00 92 SER A O 1
ATOM 702 N N . PRO A 1 93 ? -3.942 -25.307 16.723 1.00 73.62 93 PRO A N 1
ATOM 703 C CA . PRO A 1 93 ? -2.519 -25.273 17.012 1.00 73.62 93 PRO A CA 1
ATOM 704 C C . PRO A 1 93 ? -1.857 -26.517 16.414 1.00 73.62 93 PRO A C 1
ATOM 706 O O . PRO A 1 93 ? -2.327 -27.639 16.614 1.00 73.62 93 PRO A O 1
ATOM 709 N N . SER A 1 94 ? -0.773 -26.310 15.663 1.00 74.31 94 SER A N 1
ATOM 710 C CA . SER A 1 94 ? 0.057 -27.410 15.171 1.00 74.31 94 SER A CA 1
ATOM 711 C C . SER A 1 94 ? 0.515 -28.247 16.372 1.00 74.31 94 SER A C 1
ATOM 713 O O . SER A 1 94 ? 0.944 -27.653 17.371 1.00 74.31 94 SER A O 1
ATOM 715 N N . PRO A 1 95 ? 0.405 -29.590 16.335 1.00 72.19 95 PRO A N 1
ATOM 716 C CA . PRO A 1 95 ? 0.823 -30.423 17.451 1.00 72.19 95 PRO A CA 1
ATOM 717 C C . PRO A 1 95 ? 2.277 -30.098 17.793 1.00 72.19 95 PRO A C 1
ATOM 719 O O . PRO A 1 95 ? 3.155 -30.124 16.927 1.00 72.19 95 PRO A O 1
ATOM 722 N N . ALA A 1 96 ? 2.519 -29.745 19.057 1.00 70.75 96 ALA A N 1
ATOM 723 C CA . ALA A 1 96 ? 3.852 -29.437 19.543 1.00 70.75 96 ALA A CA 1
ATOM 724 C C . ALA A 1 96 ? 4.790 -30.592 19.173 1.00 70.75 96 ALA A C 1
ATOM 726 O O . ALA A 1 96 ? 4.539 -31.745 19.532 1.00 70.75 96 ALA A O 1
ATOM 727 N N . ARG A 1 97 ? 5.863 -30.290 18.431 1.00 73.56 97 ARG A N 1
ATOM 728 C CA . ARG A 1 97 ? 6.882 -31.286 18.092 1.00 73.56 97 ARG A CA 1
ATOM 729 C C . ARG A 1 97 ? 7.396 -31.886 19.408 1.00 73.56 97 ARG A C 1
ATOM 731 O O . ARG A 1 97 ? 7.835 -31.107 20.259 1.00 73.56 97 ARG A O 1
ATOM 738 N N . PRO A 1 98 ? 7.349 -33.218 19.604 1.00 73.88 98 PRO A N 1
ATOM 739 C CA . PRO A 1 98 ? 7.859 -33.835 20.818 1.00 73.88 98 PRO A CA 1
ATOM 740 C C . PRO A 1 98 ? 9.304 -33.398 21.031 1.00 73.88 98 PRO A C 1
ATOM 742 O O . PRO A 1 98 ? 10.164 -33.586 20.168 1.00 73.88 98 PRO A O 1
ATOM 745 N N . ARG A 1 99 ? 9.558 -32.747 22.164 1.00 68.69 99 ARG A N 1
ATOM 746 C CA . ARG A 1 99 ? 10.902 -32.351 22.564 1.00 68.69 99 ARG A CA 1
ATOM 747 C C . ARG A 1 99 ? 11.671 -33.641 22.846 1.00 68.69 99 ARG A C 1
ATOM 749 O O . ARG A 1 99 ? 11.274 -34.397 23.728 1.00 68.69 99 ARG A O 1
ATOM 756 N N . ALA A 1 100 ? 12.711 -33.915 22.059 1.00 73.00 100 ALA A N 1
ATOM 757 C CA . ALA A 1 100 ? 13.531 -35.107 22.240 1.00 73.00 100 ALA A CA 1
ATOM 758 C C . ALA A 1 100 ? 14.104 -35.137 23.675 1.00 73.00 100 ALA A C 1
ATOM 760 O O . ALA A 1 100 ? 14.534 -34.083 24.166 1.00 73.00 100 ALA A O 1
ATOM 761 N N . PRO A 1 101 ? 14.073 -36.292 24.365 1.00 70.69 101 PRO A N 1
ATOM 762 C CA . PRO A 1 101 ? 14.722 -36.440 25.662 1.00 70.69 101 PRO A CA 1
ATOM 763 C C . PRO A 1 101 ? 16.242 -36.257 25.520 1.00 70.69 101 PRO A C 1
ATOM 765 O O . PRO A 1 101 ? 16.806 -36.543 24.465 1.00 70.69 101 PRO A O 1
ATOM 768 N N . ARG A 1 102 ? 16.845 -35.697 26.577 1.00 64.88 102 ARG A N 1
ATOM 769 C CA . ARG A 1 102 ? 18.266 -35.331 26.686 1.00 64.88 102 ARG A CA 1
ATOM 770 C C . ARG A 1 102 ? 19.212 -36.506 26.485 1.00 64.88 102 ARG A C 1
ATOM 772 O O . ARG A 1 102 ? 18.875 -37.598 26.989 1.00 64.88 102 ARG A O 1
#

Foldseek 3Di:
DVPDDQQSVQVVQVVCQVPDDPVRHFDKDFDDWDADPNFIWTWIWGQTPQAIKIFTAGPVRDTAKIWGQHPVRDIDIDGDDDDDDDDDDDDDPDPPDPDDDD

Sequence (102 aa):
PPDADDVDLLLVAALHVGAATERTARPATRIRGDRLADRAVDVIEVDAERGTLRCWIDRSGLLRRLELRTRLGTYAQLDLAPGPVPALPPVSPSPARPRAPR

Secondary structure (DSSP, 8-state):
-TT--HHHHHHHHHHHHHT--TTTPPPEEEEEEEEETTEEEEEEEEEETTEEEEEEEETTS-EEEEEEE-TTS-EEEEE----PPP-PPPPPPPPPPP----

Radius of gyration: 18.12 Å; Cα contacts (8 Å, |Δi|>4): 147; chains: 1; bounding box: 34×51×46 Å

Nearest PDB structures (foldseek):
  7zgn-assembly1_A  TM=6.597E-01  e=8.436E-01  Phocaeicola massiliensis B84634 = Timone 84634 = DSM 17679 = JCM 13223
  6fhm-assembly1_B  TM=5.179E-01  e=5.095E-01  Escherichia coli K-12
  7zgn-assembly1_B  TM=6.665E-01  e=3.062E+00  Phocaeicola massiliensis B84634 = Timone 84634 = DSM 17679 = JCM 13223
  6mj8-assembly1_B  TM=4.495E-01  e=2.895E+00  Nakaseomyces glabratus
  2ol6-assembly1_O  TM=5.012E-01  e=4.286E+00  Borreliella burgdorferi

Solvent-accessible surface area (backbone atoms only — not comparable to full-atom values): 6402 Å² total; per-residue (Å²): 113,102,80,60,50,62,62,56,51,37,51,52,44,51,52,54,62,72,66,44,47,89,93,63,55,58,70,70,44,79,77,46,78,49,74,57,96,91,37,62,25,38,34,32,38,33,68,37,100,82,39,52,34,35,37,32,30,32,90,86,70,48,67,40,35,40,36,26,48,43,96,88,74,49,69,30,75,47,80,46,80,86,69,88,78,76,89,70,80,82,80,76,78,75,78,77,74,79,77,76,82,133

Mean predicted aligned error: 8.17 Å

pLDDT: mean 87.79, std 9.77, range [50.88, 98.44]